Protein AF-A0A435BBL1-F1 (afdb_monomer)

Radius of gyration: 10.18 Å; Cα contacts (8 Å, |Δi|>4): 50; chains: 1; bounding box: 24×23×25 Å

Sequence (54 aa):
MQLSLDQATGLCRMAALGAGANEENAQSLAASIVAAEAEGLTSVGLTHFIDYLE
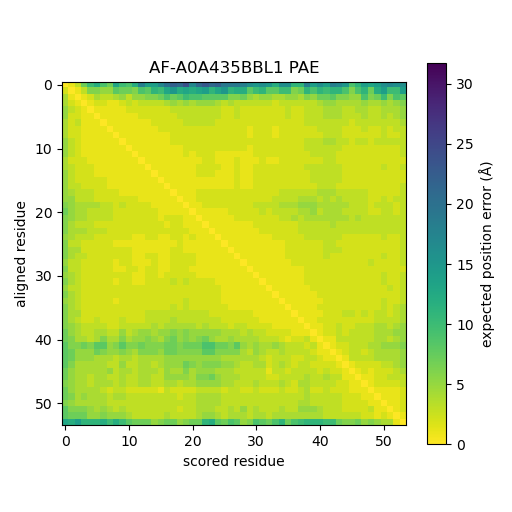
Secondary structure (DSSP, 8-state):
----HHHHHHHHHHHHHHTT--HHHHHHHHHHHHHHHHTT-TTTSGGGGGGG--

Foldseek 3Di:
DDDDLVRQLVVQLVLLVVLPDDNVVSNVLSVVQSVCVVVVVCVSHPVCSVVVSD

Mean predicted aligned error: 3.02 Å

Structure (mmCIF, N/CA/C/O backbone):
data_AF-A0A435BBL1-F1
#
_entry.id   AF-A0A435BBL1-F1
#
loop_
_atom_site.group_PDB
_atom_site.id
_atom_site.type_symbol
_atom_site.label_atom_id
_atom_site.label_alt_id
_atom_site.label_comp_id
_atom_site.label_asym_id
_atom_site.label_entity_id
_atom_site.label_seq_id
_atom_site.pdbx_PDB_ins_code
_atom_site.Cartn_x
_atom_site.Cartn_y
_atom_site.Cartn_z
_atom_site.occupancy
_atom_site.B_iso_or_equiv
_atom_site.auth_seq_id
_atom_site.auth_comp_id
_atom_site.auth_asym_id
_atom_site.auth_atom_id
_atom_site.pdbx_PDB_model_num
ATOM 1 N N . MET A 1 1 ? -3.353 -16.805 9.863 1.00 56.59 1 MET A N 1
ATOM 2 C CA . MET A 1 1 ? -2.042 -16.160 10.089 1.00 56.59 1 MET A CA 1
ATOM 3 C C . MET A 1 1 ? -2.341 -14.690 10.347 1.00 56.59 1 MET A C 1
ATOM 5 O O . MET A 1 1 ? -3.081 -14.126 9.558 1.00 56.59 1 MET A O 1
ATOM 9 N N . GLN A 1 2 ? -1.911 -14.120 11.473 1.00 76.69 2 GLN A N 1
ATOM 10 C CA . GLN A 1 2 ? -2.137 -12.705 11.806 1.00 76.69 2 GLN A CA 1
ATOM 11 C C . GLN A 1 2 ? -0.797 -11.983 11.660 1.00 76.69 2 GLN A C 1
ATOM 13 O O . GLN A 1 2 ? 0.183 -12.413 12.263 1.00 76.69 2 GLN A O 1
ATOM 18 N N . LEU A 1 3 ? -0.753 -10.948 10.824 1.00 82.12 3 LEU A N 1
ATOM 19 C CA . LEU A 1 3 ? 0.416 -10.088 10.644 1.00 82.12 3 LEU A CA 1
ATOM 20 C C . LEU A 1 3 ? 0.233 -8.830 11.492 1.00 82.12 3 LEU A C 1
ATOM 22 O O . LEU A 1 3 ? -0.877 -8.303 11.577 1.00 82.12 3 LEU A O 1
ATOM 26 N N . SER A 1 4 ? 1.308 -8.341 12.109 1.00 91.81 4 SER A N 1
ATOM 27 C CA . SER A 1 4 ? 1.301 -6.985 12.660 1.00 91.81 4 SER A CA 1
ATOM 28 C C . SER A 1 4 ? 1.321 -5.951 11.530 1.00 91.81 4 SER A C 1
ATOM 30 O O . SER A 1 4 ? 1.755 -6.248 10.415 1.00 91.81 4 SER A O 1
ATOM 32 N N . LEU A 1 5 ? 0.893 -4.718 11.819 1.00 89.69 5 LEU A N 1
ATOM 33 C CA . 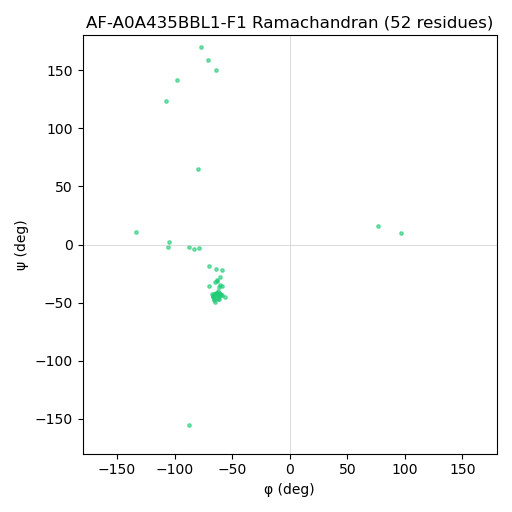LEU A 1 5 ? 0.950 -3.618 10.845 1.00 89.69 5 LEU A CA 1
ATOM 34 C C . LEU A 1 5 ? 2.389 -3.354 10.371 1.00 89.69 5 LEU A C 1
ATOM 36 O O . LEU A 1 5 ? 2.611 -3.123 9.185 1.00 89.69 5 LEU A O 1
ATOM 40 N N . ASP A 1 6 ? 3.380 -3.496 11.252 1.00 92.06 6 ASP A N 1
ATOM 41 C CA . ASP A 1 6 ? 4.798 -3.370 10.891 1.00 92.06 6 ASP A CA 1
ATOM 42 C C . ASP A 1 6 ? 5.242 -4.469 9.918 1.00 92.06 6 ASP A C 1
ATOM 44 O O . ASP A 1 6 ? 5.931 -4.200 8.932 1.00 92.06 6 ASP A O 1
ATOM 48 N N . GLN A 1 7 ? 4.818 -5.714 10.158 1.00 93.19 7 GLN A N 1
ATOM 49 C CA . GLN A 1 7 ? 5.115 -6.829 9.258 1.00 93.19 7 GLN A CA 1
ATOM 50 C C . GLN A 1 7 ? 4.429 -6.642 7.901 1.00 93.19 7 GLN A C 1
ATOM 52 O O . GLN A 1 7 ? 5.060 -6.858 6.867 1.00 93.19 7 GLN A O 1
ATOM 57 N N . ALA A 1 8 ? 3.167 -6.204 7.896 1.00 92.75 8 ALA A N 1
ATOM 58 C CA . ALA A 1 8 ? 2.433 -5.892 6.674 1.00 92.75 8 ALA A CA 1
ATOM 59 C C . ALA A 1 8 ? 3.123 -4.772 5.879 1.00 92.75 8 ALA A C 1
ATOM 61 O O . ALA A 1 8 ? 3.306 -4.899 4.670 1.00 92.75 8 ALA A O 1
ATOM 62 N N . THR A 1 9 ? 3.596 -3.728 6.564 1.00 94.75 9 THR A N 1
ATOM 63 C CA . THR A 1 9 ? 4.326 -2.610 5.949 1.00 94.75 9 THR A CA 1
ATOM 64 C C . THR A 1 9 ? 5.625 -3.088 5.311 1.00 94.75 9 THR A C 1
ATOM 66 O O . THR A 1 9 ? 5.904 -2.772 4.154 1.00 94.75 9 THR A O 1
ATOM 69 N N . GLY A 1 10 ? 6.401 -3.909 6.027 1.00 94.94 10 GLY A N 1
ATOM 70 C CA . GLY A 1 10 ? 7.636 -4.493 5.505 1.00 94.94 10 GLY A CA 1
ATOM 71 C C . GLY A 1 10 ? 7.404 -5.343 4.253 1.00 94.94 10 GLY A C 1
ATOM 72 O O . GLY A 1 10 ? 8.144 -5.213 3.278 1.00 94.94 10 GLY A O 1
ATOM 73 N N . LEU A 1 11 ? 6.353 -6.169 4.248 1.00 94.31 11 LEU A N 1
ATOM 74 C CA . LEU A 1 11 ? 5.985 -6.995 3.096 1.00 94.31 11 LEU A CA 1
ATOM 75 C C . LEU A 1 11 ? 5.549 -6.150 1.895 1.00 94.31 11 LEU A C 1
ATOM 77 O O . LEU A 1 11 ? 6.048 -6.376 0.794 1.00 94.31 11 LEU A O 1
ATOM 81 N N . CYS A 1 12 ? 4.683 -5.153 2.103 1.00 95.00 12 CYS A N 1
ATOM 82 C CA . CYS A 1 12 ? 4.227 -4.272 1.025 1.00 95.00 12 CYS A CA 1
ATOM 83 C C . CYS A 1 12 ? 5.392 -3.500 0.409 1.00 95.00 12 CYS A C 1
ATOM 85 O O . CYS A 1 12 ? 5.532 -3.451 -0.810 1.00 95.00 12 CYS A O 1
ATOM 87 N N . ARG A 1 13 ? 6.288 -2.964 1.243 1.00 96.19 13 ARG A N 1
ATOM 88 C CA . ARG A 1 13 ? 7.472 -2.249 0.764 1.00 96.19 13 ARG A CA 1
ATOM 89 C C . ARG A 1 13 ? 8.371 -3.161 -0.071 1.00 96.19 13 ARG A C 1
ATOM 91 O O . ARG A 1 13 ? 8.793 -2.767 -1.151 1.00 96.19 13 ARG A O 1
ATOM 98 N N . MET A 1 14 ? 8.654 -4.381 0.396 1.00 95.88 14 MET A N 1
ATOM 99 C CA . MET A 1 14 ? 9.474 -5.332 -0.366 1.00 95.88 14 MET A CA 1
ATOM 100 C C . MET A 1 14 ? 8.833 -5.716 -1.701 1.00 95.88 14 MET A C 1
ATOM 102 O O . MET A 1 14 ? 9.535 -5.806 -2.704 1.00 95.88 14 MET A O 1
ATOM 106 N N . ALA A 1 15 ? 7.516 -5.915 -1.725 1.00 95.00 15 ALA A N 1
ATOM 107 C CA . ALA A 1 15 ? 6.792 -6.236 -2.948 1.00 95.00 15 ALA A CA 1
ATOM 108 C C . ALA A 1 15 ? 6.811 -5.068 -3.948 1.00 95.00 15 ALA A C 1
ATOM 110 O O . ALA A 1 15 ? 7.122 -5.279 -5.117 1.00 95.00 15 ALA A O 1
ATOM 111 N N . ALA A 1 16 ? 6.589 -3.835 -3.482 1.00 95.56 16 ALA A N 1
ATOM 112 C CA . ALA A 1 16 ? 6.666 -2.634 -4.314 1.00 95.56 16 ALA A CA 1
ATOM 113 C C . ALA A 1 16 ? 8.071 -2.419 -4.900 1.00 95.56 16 ALA A C 1
ATOM 115 O O . ALA A 1 16 ? 8.213 -2.144 -6.090 1.00 95.56 16 ALA A O 1
ATOM 116 N N . LEU A 1 17 ? 9.121 -2.610 -4.093 1.00 96.31 17 LEU A N 1
ATOM 117 C CA . LEU A 1 17 ? 10.506 -2.590 -4.577 1.00 96.31 17 LEU A CA 1
ATOM 118 C C . LEU A 1 17 ? 10.759 -3.691 -5.619 1.00 96.31 17 LEU A C 1
ATOM 120 O O . LEU A 1 17 ? 11.401 -3.441 -6.635 1.00 96.31 17 LEU A O 1
ATOM 124 N N . GLY A 1 18 ? 10.235 -4.899 -5.389 1.00 95.00 18 GLY A N 1
ATOM 125 C CA . GLY A 1 18 ? 10.331 -6.023 -6.325 1.00 95.00 18 GLY A CA 1
ATOM 126 C C . GLY A 1 18 ? 9.632 -5.768 -7.664 1.00 95.00 18 GLY A C 1
ATOM 127 O O . GLY A 1 18 ? 10.105 -6.249 -8.689 1.00 95.00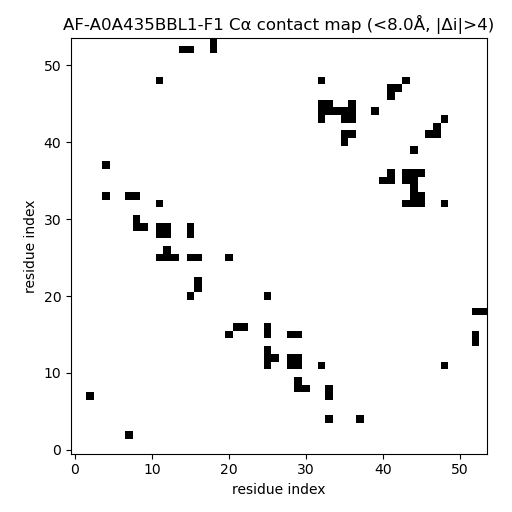 18 GLY A O 1
ATOM 128 N N . ALA A 1 19 ? 8.568 -4.962 -7.661 1.00 94.31 19 ALA A N 1
ATOM 129 C CA . ALA A 1 19 ? 7.870 -4.487 -8.857 1.00 94.31 19 ALA A CA 1
ATOM 130 C C . ALA A 1 19 ? 8.587 -3.316 -9.565 1.00 94.31 19 ALA A C 1
ATOM 132 O O . ALA A 1 19 ? 8.153 -2.864 -10.620 1.00 94.31 19 ALA A O 1
ATOM 133 N N . GLY A 1 20 ? 9.703 -2.822 -9.015 1.00 94.94 20 GLY A N 1
ATOM 134 C CA . GLY A 1 20 ? 10.510 -1.757 -9.616 1.00 94.94 20 GLY A CA 1
ATOM 135 C C . GLY A 1 20 ? 10.217 -0.349 -9.094 1.00 94.94 20 GLY A C 1
ATOM 136 O O . GLY A 1 20 ? 10.739 0.621 -9.649 1.00 94.94 20 GLY A O 1
ATOM 137 N N . ALA A 1 21 ? 9.431 -0.204 -8.022 1.00 94.62 21 ALA A N 1
ATOM 138 C CA . ALA A 1 21 ? 9.297 1.079 -7.342 1.00 94.62 21 ALA A CA 1
ATOM 139 C C . ALA A 1 21 ? 10.641 1.519 -6.738 1.00 94.62 21 ALA A C 1
ATOM 141 O O . ALA A 1 21 ? 11.466 0.704 -6.321 1.00 94.62 21 ALA A O 1
ATOM 142 N N . ASN A 1 22 ? 10.850 2.832 -6.651 1.00 96.06 22 ASN A N 1
ATOM 143 C CA . ASN A 1 22 ? 11.941 3.374 -5.850 1.00 96.06 22 ASN A CA 1
ATOM 144 C C . ASN A 1 22 ? 11.584 3.332 -4.351 1.00 96.06 22 ASN A C 1
ATOM 146 O O . ASN A 1 22 ? 10.441 3.084 -3.972 1.00 96.06 22 ASN A O 1
ATOM 150 N N . GLU A 1 23 ? 12.574 3.599 -3.504 1.00 95.88 23 GLU A N 1
ATOM 151 C CA . GLU A 1 23 ? 12.449 3.543 -2.044 1.00 95.88 23 GLU A CA 1
ATOM 152 C C . GLU A 1 23 ? 11.330 4.439 -1.486 1.00 95.88 23 GLU A C 1
ATOM 154 O O . GLU A 1 23 ? 10.536 4.000 -0.657 1.00 95.88 23 GLU A O 1
ATOM 159 N N . GLU A 1 24 ? 11.240 5.676 -1.973 1.00 96.38 24 GLU A N 1
ATOM 160 C CA . GLU A 1 24 ? 10.240 6.653 -1.537 1.00 96.38 24 GLU A CA 1
ATOM 161 C C . GLU A 1 24 ? 8.822 6.199 -1.906 1.00 96.38 24 GLU A C 1
ATOM 163 O O . GLU A 1 24 ? 7.947 6.120 -1.045 1.00 96.38 24 GLU A O 1
ATOM 168 N N . ASN A 1 25 ? 8.615 5.798 -3.162 1.00 95.00 25 ASN A N 1
ATOM 169 C CA . ASN A 1 25 ? 7.330 5.311 -3.653 1.00 95.00 25 ASN A CA 1
ATOM 170 C C . ASN A 1 25 ? 6.914 4.016 -2.950 1.00 95.00 25 ASN A C 1
ATOM 172 O O . ASN A 1 25 ? 5.752 3.871 -2.580 1.00 95.00 25 ASN A O 1
ATOM 176 N N . ALA A 1 26 ? 7.849 3.088 -2.736 1.00 95.88 26 ALA A N 1
ATOM 177 C CA . ALA A 1 26 ? 7.582 1.841 -2.031 1.00 95.88 26 ALA A CA 1
ATOM 178 C C . ALA A 1 26 ? 7.159 2.093 -0.578 1.00 95.88 26 ALA A C 1
ATOM 180 O O . ALA A 1 26 ? 6.222 1.459 -0.092 1.00 95.88 26 ALA A O 1
ATOM 181 N N . GLN A 1 27 ? 7.813 3.036 0.105 1.00 95.56 27 GLN A N 1
ATOM 182 C CA . GLN A 1 27 ? 7.457 3.433 1.465 1.00 95.56 27 GLN A CA 1
ATOM 183 C C . GLN A 1 27 ? 6.072 4.092 1.516 1.00 95.56 27 GLN A C 1
ATOM 185 O O . GLN A 1 27 ? 5.248 3.719 2.352 1.00 95.56 27 GLN A O 1
ATOM 190 N N . SER A 1 28 ? 5.799 5.046 0.622 1.00 95.62 28 SER A N 1
ATOM 191 C CA . SER A 1 28 ? 4.508 5.738 0.554 1.00 95.62 28 SER A CA 1
ATOM 192 C C . SER A 1 28 ? 3.357 4.789 0.223 1.00 95.62 28 SER A C 1
ATOM 194 O O . SER A 1 28 ? 2.308 4.864 0.862 1.00 95.62 28 SER A O 1
ATOM 196 N N . LEU A 1 29 ? 3.559 3.873 -0.728 1.00 94.25 29 LEU A N 1
ATOM 197 C CA . LEU A 1 29 ? 2.564 2.877 -1.118 1.00 94.25 29 LEU A CA 1
ATOM 198 C C . LEU A 1 29 ? 2.302 1.872 0.010 1.00 94.25 29 LEU A C 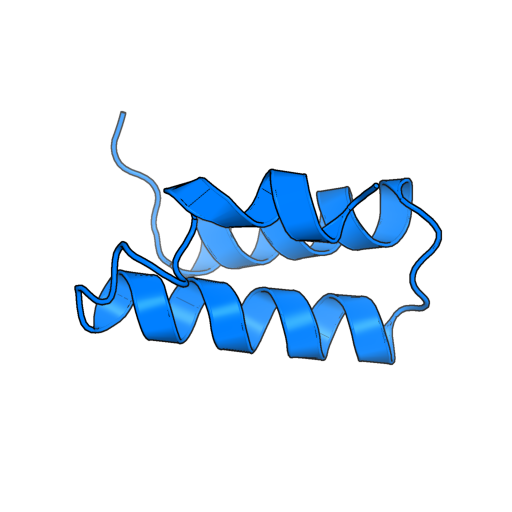1
ATOM 200 O O . LEU A 1 29 ? 1.154 1.587 0.332 1.00 94.25 29 LEU A O 1
ATOM 204 N N . ALA A 1 30 ? 3.348 1.365 0.664 1.00 95.19 30 ALA A N 1
ATOM 205 C CA . ALA A 1 30 ? 3.178 0.461 1.798 1.00 95.19 30 ALA A CA 1
ATOM 206 C C . ALA A 1 30 ? 2.402 1.123 2.949 1.00 95.19 30 ALA A C 1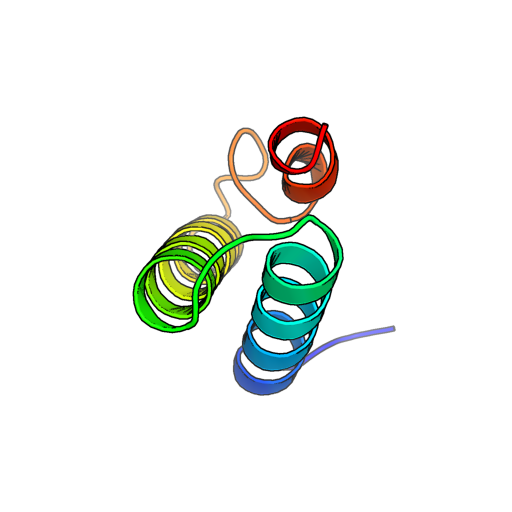
ATOM 208 O O . ALA A 1 30 ? 1.510 0.504 3.527 1.00 95.19 30 ALA A O 1
ATOM 209 N N . ALA A 1 31 ? 2.707 2.386 3.257 1.00 94.62 31 ALA A N 1
ATOM 210 C CA . ALA A 1 31 ? 2.027 3.122 4.315 1.00 94.62 31 ALA A CA 1
ATOM 211 C C . ALA A 1 31 ? 0.537 3.347 4.010 1.00 94.62 31 ALA A C 1
ATOM 213 O O . ALA A 1 31 ? -0.292 3.167 4.902 1.00 94.62 31 ALA A O 1
ATOM 214 N N . SER A 1 32 ? 0.182 3.704 2.769 1.00 94.69 32 SER A N 1
ATOM 215 C CA . SER A 1 32 ? -1.218 3.950 2.397 1.00 94.69 32 SER A CA 1
ATOM 216 C C . SER A 1 32 ? -2.063 2.675 2.441 1.00 94.69 32 SER A C 1
ATOM 218 O O . SER A 1 32 ? -3.166 2.692 2.984 1.00 94.69 32 SER A O 1
ATOM 220 N N . ILE A 1 33 ? -1.525 1.558 1.946 1.00 94.81 33 ILE A N 1
ATOM 221 C CA . ILE A 1 33 ? -2.207 0.257 1.925 1.00 94.81 33 ILE A CA 1
ATOM 222 C C . ILE A 1 33 ? -2.428 -0.282 3.337 1.00 94.81 33 ILE A C 1
ATOM 224 O O . ILE A 1 33 ? -3.517 -0.754 3.664 1.00 94.81 33 ILE A O 1
ATOM 228 N N . VAL A 1 34 ? -1.413 -0.194 4.199 1.00 94.00 34 VAL A N 1
ATOM 229 C CA . VAL A 1 34 ? -1.521 -0.677 5.581 1.00 94.00 34 VAL A CA 1
ATOM 230 C C . VAL A 1 34 ? -2.457 0.201 6.408 1.00 94.00 34 VAL A C 1
ATOM 232 O O . VAL A 1 34 ? -3.203 -0.327 7.231 1.00 94.00 34 VAL A O 1
ATOM 235 N N . ALA A 1 35 ? -2.474 1.517 6.173 1.00 94.12 35 ALA A N 1
ATOM 236 C CA . ALA A 1 35 ? -3.445 2.411 6.800 1.00 94.12 35 ALA A CA 1
ATOM 237 C C . ALA A 1 35 ? -4.882 2.062 6.381 1.00 94.12 35 ALA A C 1
ATOM 239 O O . ALA A 1 35 ? -5.747 1.910 7.241 1.00 94.12 35 ALA A O 1
ATOM 240 N N . ALA A 1 36 ? -5.119 1.845 5.084 1.00 93.25 36 ALA A N 1
ATOM 241 C CA . ALA A 1 36 ? -6.420 1.414 4.580 1.00 93.25 36 ALA A CA 1
ATOM 242 C C . ALA A 1 36 ? -6.876 0.086 5.206 1.00 93.25 36 ALA A C 1
ATOM 244 O O . ALA A 1 36 ? -8.022 -0.036 5.638 1.00 93.25 36 ALA A O 1
ATOM 245 N N . GLU A 1 37 ? -5.976 -0.893 5.317 1.00 92.25 37 GLU A N 1
ATOM 246 C CA . GLU A 1 37 ? -6.272 -2.170 5.969 1.00 92.25 37 GLU A CA 1
ATOM 247 C C . GLU A 1 37 ? -6.613 -1.987 7.459 1.00 92.25 37 GLU A C 1
ATOM 249 O O . GLU A 1 37 ? -7.585 -2.564 7.947 1.00 92.25 37 GLU A O 1
ATOM 254 N N . ALA A 1 38 ? -5.857 -1.150 8.178 1.00 91.38 38 ALA A N 1
ATOM 255 C CA . ALA A 1 38 ? -6.092 -0.860 9.593 1.00 91.38 38 ALA A CA 1
ATOM 256 C C . ALA A 1 38 ? -7.444 -0.168 9.843 1.00 91.38 38 ALA A C 1
ATOM 258 O O . ALA A 1 38 ? -8.064 -0.385 10.885 1.00 91.38 38 ALA A O 1
ATOM 259 N N . GLU A 1 39 ? -7.917 0.627 8.883 1.00 93.06 39 GLU A N 1
ATOM 260 C CA . GLU A 1 39 ? -9.234 1.270 8.903 1.00 93.06 39 GLU A CA 1
ATOM 261 C C . GLU A 1 39 ? -10.372 0.349 8.419 1.00 93.06 39 GLU A C 1
ATOM 263 O O . GLU A 1 39 ? -11.544 0.726 8.471 1.00 93.06 39 GLU A O 1
ATOM 268 N N . GLY A 1 40 ? -10.061 -0.873 7.967 1.00 91.25 40 GLY A N 1
ATOM 269 C CA . GLY A 1 40 ? -11.042 -1.821 7.430 1.00 91.25 40 GLY A CA 1
ATOM 270 C C . GLY A 1 40 ? -11.509 -1.499 6.005 1.00 91.25 40 GLY A C 1
ATOM 271 O O . GLY A 1 40 ? -12.512 -2.053 5.543 1.00 91.25 40 GLY A O 1
ATOM 272 N N . LEU A 1 41 ? -10.790 -0.633 5.283 1.00 90.44 41 LEU A N 1
ATOM 273 C CA . LEU A 1 41 ? -11.057 -0.246 3.895 1.00 90.44 41 LEU A CA 1
ATOM 274 C C . LEU A 1 41 ? -10.547 -1.313 2.915 1.00 90.44 41 LEU A C 1
ATOM 276 O O . LEU A 1 41 ? -9.649 -1.087 2.107 1.00 90.44 41 LEU A O 1
ATOM 280 N N . THR A 1 42 ? -11.150 -2.497 2.972 1.00 83.31 42 THR A N 1
ATOM 281 C CA . THR A 1 42 ? -10.724 -3.685 2.207 1.00 83.31 42 THR A CA 1
ATOM 282 C C . THR A 1 42 ? -10.714 -3.507 0.683 1.00 83.31 42 THR A C 1
ATOM 284 O O . THR A 1 42 ? -9.966 -4.210 0.011 1.00 83.31 42 THR A O 1
ATOM 287 N N . SER A 1 43 ? -11.467 -2.547 0.130 1.00 85.94 43 SER A N 1
ATOM 288 C CA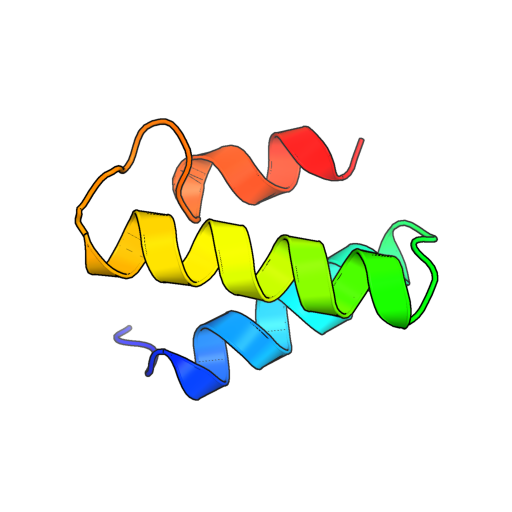 . SER A 1 43 ? -11.475 -2.222 -1.307 1.00 85.94 43 SER A CA 1
ATOM 289 C C . SER A 1 43 ? -10.190 -1.559 -1.814 1.00 85.94 43 SER A C 1
ATOM 291 O O . SER A 1 43 ? -9.959 -1.536 -3.018 1.00 85.94 43 SER A O 1
ATOM 293 N N . VAL A 1 44 ? -9.373 -1.005 -0.917 1.00 85.19 44 VAL A N 1
ATOM 294 C CA . VAL A 1 44 ? -8.085 -0.355 -1.230 1.00 85.19 44 VAL A CA 1
ATOM 295 C C . VAL A 1 44 ? -6.966 -0.806 -0.280 1.00 85.19 44 VAL A C 1
ATOM 297 O O . VAL A 1 44 ? -5.893 -0.213 -0.251 1.00 85.19 44 VAL A O 1
ATOM 300 N N . GLY A 1 45 ? -7.227 -1.843 0.519 1.00 88.62 45 GLY A N 1
ATOM 301 C CA . GLY A 1 45 ? -6.278 -2.447 1.451 1.00 88.62 45 GLY A CA 1
ATOM 302 C C . GLY A 1 45 ? -5.424 -3.537 0.802 1.00 88.62 45 GLY A C 1
ATOM 303 O O . GLY A 1 45 ? -5.242 -3.589 -0.417 1.00 88.62 45 GLY A O 1
ATOM 304 N N . LEU A 1 46 ? -4.921 -4.462 1.620 1.00 88.94 46 LEU A N 1
ATOM 305 C CA . LEU A 1 46 ? -3.983 -5.510 1.195 1.00 88.94 46 LEU A CA 1
ATOM 306 C C . LEU A 1 46 ? -4.557 -6.437 0.119 1.00 88.94 46 LEU A C 1
ATOM 308 O O . LEU A 1 46 ? -3.802 -6.980 -0.685 1.00 88.94 46 LEU A O 1
ATOM 312 N N . THR A 1 47 ? -5.881 -6.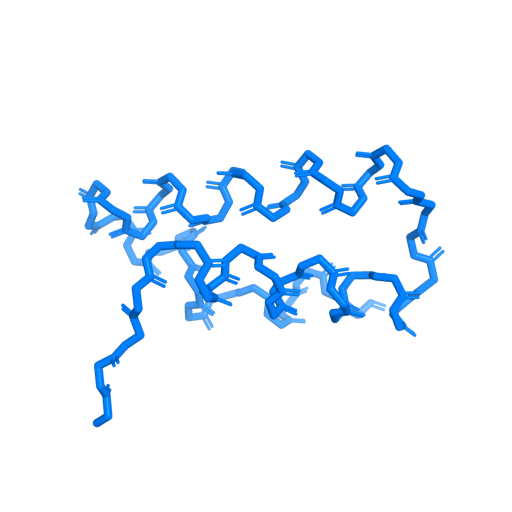607 0.090 1.00 89.81 47 THR A N 1
ATOM 313 C CA . THR A 1 47 ? -6.572 -7.4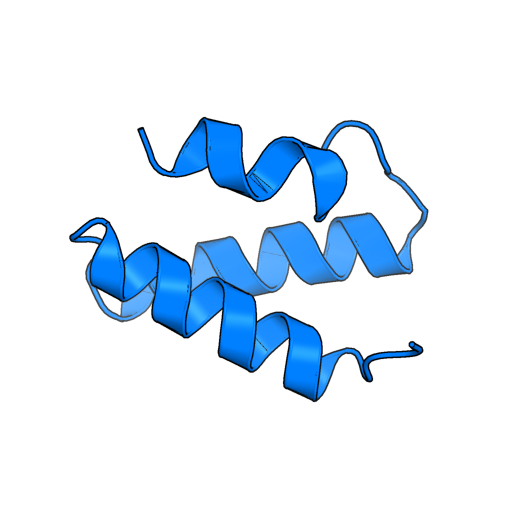83 -0.872 1.00 89.81 47 THR A CA 1
ATOM 314 C C . THR A 1 47 ? -6.331 -7.058 -2.324 1.00 89.81 47 THR A C 1
ATOM 316 O O . THR A 1 47 ? -6.194 -7.924 -3.182 1.00 89.81 47 THR A O 1
ATOM 319 N N . HIS A 1 48 ? -6.223 -5.751 -2.583 1.00 89.44 48 HIS A N 1
ATOM 320 C CA . HIS A 1 48 ? -6.029 -5.179 -3.923 1.00 89.44 48 HIS A CA 1
ATOM 321 C C . HIS A 1 48 ? -4.606 -4.686 -4.178 1.00 89.44 48 HIS A C 1
ATOM 323 O O . HIS A 1 48 ? -4.303 -4.157 -5.241 1.00 89.44 48 HIS A O 1
ATOM 329 N N . PHE A 1 49 ? -3.705 -4.858 -3.214 1.00 90.81 49 PHE A N 1
ATOM 330 C CA . PHE A 1 49 ? -2.354 -4.327 -3.323 1.00 90.81 49 PHE A CA 1
ATOM 331 C C . PHE A 1 49 ? -1.575 -4.911 -4.510 1.00 90.81 49 PHE A C 1
ATOM 333 O O . PHE A 1 49 ? -0.832 -4.185 -5.161 1.00 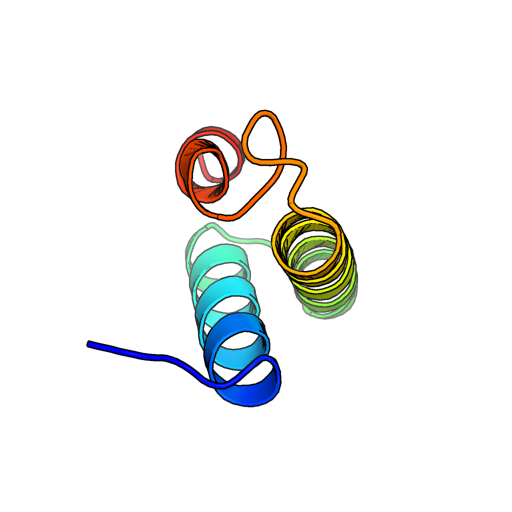90.81 49 PHE A O 1
ATOM 340 N N . ILE A 1 50 ? -1.763 -6.198 -4.817 1.00 88.94 50 ILE A N 1
ATOM 341 C CA . ILE A 1 50 ? -1.081 -6.856 -5.943 1.00 88.94 50 ILE A CA 1
ATOM 342 C C . ILE A 1 50 ? -1.515 -6.265 -7.289 1.00 88.94 50 ILE A C 1
ATOM 344 O O . ILE A 1 50 ? -0.679 -6.143 -8.178 1.00 88.94 50 ILE A O 1
ATOM 348 N N . ASP A 1 51 ? -2.766 -5.813 -7.403 1.00 89.44 51 ASP A N 1
ATOM 349 C CA . ASP A 1 51 ? -3.283 -5.155 -8.609 1.00 89.44 51 ASP A CA 1
ATOM 350 C C . ASP A 1 51 ? -2.549 -3.823 -8.886 1.00 89.44 51 ASP A C 1
ATOM 352 O O . ASP A 1 51 ? -2.540 -3.336 -10.012 1.00 89.44 51 ASP A O 1
ATOM 356 N N . TYR A 1 52 ? -1.910 -3.222 -7.872 1.00 86.12 52 TYR A N 1
ATOM 357 C CA . TYR A 1 52 ? -1.087 -2.013 -8.013 1.00 86.12 52 TYR A CA 1
ATOM 358 C C . TYR A 1 52 ? 0.380 -2.291 -8.369 1.00 86.12 52 TYR A C 1
ATOM 360 O O . TYR A 1 52 ? 1.155 -1.342 -8.498 1.00 86.12 52 TYR A O 1
ATOM 368 N N . LEU A 1 53 ? 0.778 -3.563 -8.467 1.00 86.81 53 LEU A N 1
ATOM 369 C CA . LEU A 1 53 ? 2.154 -3.979 -8.758 1.00 86.81 53 LEU A CA 1
ATOM 370 C C . LEU A 1 53 ? 2.351 -4.501 -10.191 1.00 86.81 53 LEU A C 1
ATOM 372 O O . LEU A 1 53 ? 3.478 -4.864 -10.532 1.00 86.81 53 LEU A O 1
ATOM 376 N N . GLU A 1 54 ? 1.286 -4.562 -10.996 1.00 78.50 54 GLU A N 1
ATOM 377 C CA . GLU A 1 54 ? 1.350 -4.805 -12.449 1.00 78.50 54 GLU A CA 1
ATOM 378 C C . GLU A 1 54 ? 1.864 -3.575 -13.218 1.00 78.50 54 GLU A C 1
ATOM 380 O O . GLU A 1 54 ? 2.610 -3.781 -14.205 1.00 78.50 54 GLU A O 1
#

Solvent-accessible surface area (backbone atoms only — not comparable to full-atom values): 3033 Å² total; per-residue (Å²): 138,88,76,53,70,68,56,50,28,54,50,40,25,52,51,32,40,73,59,67,42,53,73,68,57,10,49,55,51,15,51,54,27,47,50,27,40,75,72,66,40,54,89,60,3,70,83,44,48,66,76,75,54,118

pLDDT: mean 91.25, std 6.53, range [56.59, 96.38]

Nearest PDB structures (foldseek):
  1s20-assembly1_A  TM=9.502E-01  e=1.429E-01  Escherichia coli
  1wtj-assembly1_A  TM=9.650E-01  e=2.187E-01  Pseudomonas syringae pv. tomato
  1v9n-assembly1_A-2  TM=9.419E-01  e=2.470E-01  Pyrococcus horikoshii OT3
  4fju-assembly1_B  TM=9.353E-01  e=3.557E-01  Escherichia coli str. K-12 substr. DH10B
  1xrh-assembly1_B  TM=9.497E-01  e=6.941E-01  Escherichia coli